Protein AF-A0A535P7L7-F1 (afdb_monomer)

Radius of gyration: 12.66 Å; Cα contacts (8 Å, |Δi|>4): 38; chains: 1; bounding box: 28×30×29 Å

Solvent-accessible surface area (backbone atoms only — not comparable to full-atom values): 3388 Å² total; per-residue (Å²): 140,82,91,83,87,89,85,56,65,48,97,90,66,54,74,57,84,49,59,43,68,80,36,82,50,70,97,78,46,91,70,30,25,76,41,58,90,69,60,47,73,70,55,48,58,63,72,78,110

Sequence (49 aa):
MRLTTTTNISVDGVMQGLGGPDEDRSGGFERGGWAIPLVDAETGDYLNH

Structure (mmCIF, N/CA/C/O backbone):
data_AF-A0A535P7L7-F1
#
_entry.id   AF-A0A535P7L7-F1
#
loop_
_atom_site.group_PDB
_atom_site.id
_atom_site.type_symbol
_atom_site.label_atom_id
_atom_site.label_alt_id
_atom_site.label_comp_id
_atom_site.label_asym_id
_atom_site.label_entity_id
_atom_site.label_seq_id
_atom_site.pdbx_PDB_ins_code
_atom_site.Cartn_x
_atom_site.Cartn_y
_atom_site.Cartn_z
_atom_site.occupancy
_atom_site.B_iso_or_equiv
_atom_site.auth_seq_id
_atom_site.auth_comp_id
_atom_site.auth_asym_id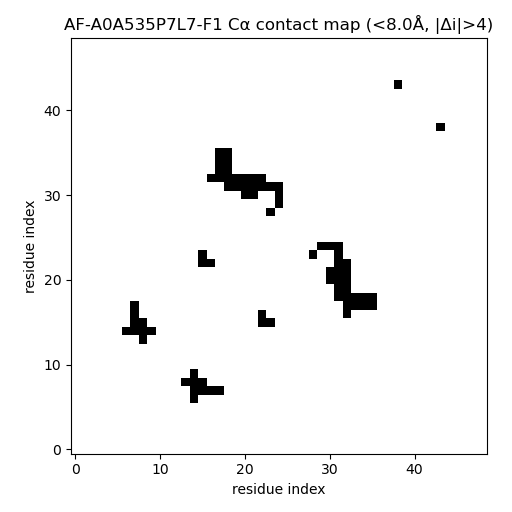
_atom_site.auth_atom_id
_atom_si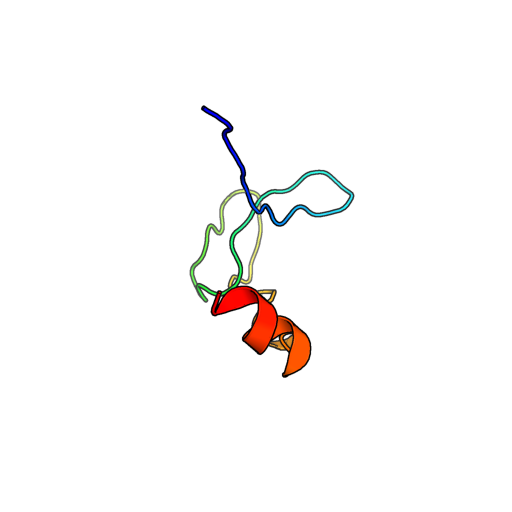te.pdbx_PDB_model_num
ATOM 1 N N . MET A 1 1 ? -23.140 -5.225 17.587 1.00 81.62 1 MET A N 1
ATOM 2 C CA . MET A 1 1 ? -22.559 -5.127 16.227 1.00 81.62 1 MET A CA 1
ATOM 3 C C . MET A 1 1 ? -21.061 -4.910 16.351 1.00 81.62 1 MET A C 1
ATOM 5 O O . MET A 1 1 ? -20.659 -4.206 17.269 1.00 81.62 1 MET A O 1
ATOM 9 N N . ARG A 1 2 ? -20.259 -5.515 15.468 1.00 88.44 2 ARG A N 1
ATOM 10 C CA . ARG A 1 2 ? -18.804 -5.318 15.385 1.00 88.44 2 ARG A CA 1
ATOM 11 C C . ARG A 1 2 ? -18.466 -4.841 13.975 1.00 88.44 2 ARG A C 1
ATOM 13 O O . ARG A 1 2 ? -18.910 -5.463 13.018 1.00 88.44 2 ARG A O 1
ATOM 20 N N . LEU A 1 3 ? -17.712 -3.750 13.878 1.00 89.50 3 LEU A N 1
ATOM 21 C CA . LEU A 1 3 ? -17.151 -3.258 12.624 1.00 89.50 3 LEU A CA 1
ATOM 22 C C . LEU A 1 3 ? -15.753 -3.862 12.448 1.00 89.50 3 LEU A C 1
ATOM 24 O O . LEU A 1 3 ? -14.946 -3.814 13.377 1.00 89.50 3 LEU A O 1
ATOM 28 N N . THR A 1 4 ? -15.488 -4.429 11.275 1.00 91.25 4 THR A N 1
ATOM 29 C CA . THR A 1 4 ? -14.194 -5.014 10.901 1.00 91.25 4 THR A CA 1
ATOM 30 C C . THR A 1 4 ? -13.776 -4.419 9.560 1.00 91.25 4 THR A C 1
ATOM 32 O O . THR A 1 4 ? -14.628 -4.222 8.698 1.00 91.25 4 THR A O 1
ATOM 35 N N . THR A 1 5 ? -12.488 -4.117 9.401 1.00 87.00 5 THR A N 1
ATOM 36 C CA . THR A 1 5 ? -11.900 -3.595 8.161 1.00 87.00 5 THR A CA 1
ATOM 37 C C . THR A 1 5 ? -10.588 -4.316 7.862 1.00 87.00 5 THR A C 1
ATOM 39 O O . THR A 1 5 ? -9.910 -4.758 8.793 1.00 87.00 5 THR A O 1
ATOM 42 N N . THR A 1 6 ? -10.236 -4.388 6.582 1.00 81.31 6 THR A N 1
ATOM 43 C CA . THR A 1 6 ? -8.940 -4.855 6.082 1.00 81.31 6 THR A CA 1
ATOM 44 C C . THR A 1 6 ? -8.309 -3.691 5.328 1.00 81.31 6 THR A C 1
ATOM 46 O O . THR A 1 6 ? -8.911 -3.155 4.400 1.00 81.31 6 THR A O 1
ATOM 49 N N . THR A 1 7 ? -7.121 -3.260 5.747 1.00 84.00 7 THR A N 1
ATOM 50 C CA . THR A 1 7 ? -6.445 -2.070 5.209 1.00 84.00 7 THR A CA 1
ATOM 51 C C . THR A 1 7 ? -5.014 -2.394 4.825 1.00 84.00 7 THR A C 1
ATOM 53 O O . THR A 1 7 ? -4.318 -3.064 5.586 1.00 84.00 7 THR A O 1
ATOM 56 N N . ASN A 1 8 ? -4.560 -1.841 3.703 1.00 79.69 8 ASN A N 1
ATOM 57 C CA . ASN A 1 8 ? -3.166 -1.894 3.277 1.00 79.69 8 ASN A CA 1
ATOM 58 C C . ASN A 1 8 ? -2.532 -0.525 3.524 1.00 79.69 8 ASN A C 1
ATOM 60 O O .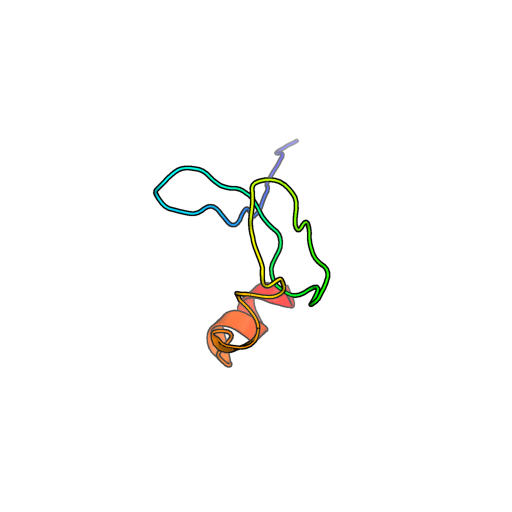 ASN A 1 8 ? -3.066 0.496 3.089 1.00 79.69 8 ASN A O 1
ATOM 64 N N . ILE A 1 9 ? -1.426 -0.508 4.264 1.00 84.00 9 ILE A N 1
ATOM 65 C CA . ILE A 1 9 ? -0.716 0.716 4.627 1.00 84.00 9 ILE A CA 1
ATOM 66 C C . ILE A 1 9 ? 0.789 0.467 4.574 1.00 84.00 9 ILE A C 1
ATOM 68 O O . ILE A 1 9 ? 1.268 -0.584 5.004 1.00 84.00 9 ILE A O 1
ATOM 72 N N . SER A 1 10 ? 1.534 1.423 4.033 1.00 77.75 10 SER A N 1
ATOM 73 C CA . SER A 1 10 ? 2.994 1.399 4.082 1.00 77.75 10 SER A CA 1
ATOM 74 C C . SER A 1 10 ? 3.512 1.759 5.483 1.00 77.75 10 SER A C 1
ATOM 76 O O . SER A 1 10 ? 2.791 2.314 6.314 1.00 77.75 10 SER A O 1
ATOM 78 N N . VAL A 1 11 ? 4.787 1.467 5.766 1.00 84.38 11 VAL A N 1
ATOM 79 C CA . VAL A 1 11 ? 5.410 1.769 7.074 1.00 84.38 11 VAL A CA 1
ATOM 80 C C . VAL A 1 11 ? 5.431 3.276 7.371 1.00 84.38 11 VAL A C 1
ATOM 82 O O . VAL A 1 11 ? 5.335 3.676 8.528 1.00 84.38 11 VAL A O 1
ATOM 85 N N . ASP A 1 12 ? 5.517 4.112 6.337 1.00 84.12 12 ASP A N 1
ATOM 86 C CA . ASP A 1 12 ? 5.442 5.574 6.415 1.00 84.12 12 ASP A CA 1
ATOM 87 C C . ASP A 1 12 ? 4.001 6.126 6.398 1.00 84.12 12 ASP A C 1
ATOM 89 O O . ASP A 1 12 ? 3.808 7.339 6.451 1.00 84.12 12 ASP A O 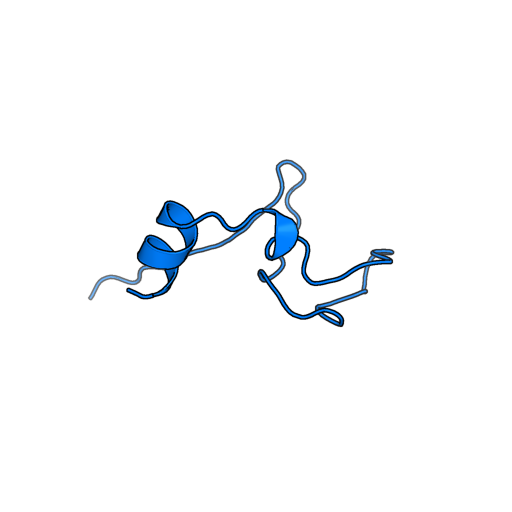1
ATOM 93 N N . GLY A 1 13 ? 2.984 5.257 6.409 1.00 85.19 13 GLY A N 1
ATOM 94 C CA . GLY A 1 13 ? 1.594 5.633 6.673 1.00 85.19 13 GLY A CA 1
ATOM 95 C C . GLY A 1 13 ? 0.738 5.946 5.443 1.00 85.19 13 GLY A C 1
ATOM 96 O O . GLY A 1 13 ? -0.358 6.488 5.594 1.00 85.19 13 GLY A O 1
ATOM 97 N N . VAL A 1 14 ? 1.192 5.612 4.234 1.00 79.56 14 VAL A N 1
ATOM 98 C CA . VAL A 1 14 ? 0.422 5.815 3.000 1.00 79.56 14 VAL A CA 1
ATOM 99 C C . VAL A 1 14 ? -0.607 4.698 2.840 1.00 79.56 14 VAL A C 1
ATOM 101 O O . VAL A 1 14 ? -0.260 3.517 2.843 1.00 79.56 14 VAL A O 1
ATOM 104 N N . MET A 1 15 ? -1.878 5.073 2.680 1.00 82.88 15 MET A N 1
ATOM 105 C CA . MET A 1 15 ? -2.971 4.154 2.354 1.00 82.88 15 MET A CA 1
ATOM 106 C C . MET A 1 15 ? -3.266 4.193 0.856 1.00 82.88 15 MET A C 1
ATOM 108 O O . MET A 1 15 ? -3.600 5.249 0.324 1.00 82.88 15 MET A O 1
ATOM 112 N N . GLN A 1 16 ? -3.197 3.033 0.205 1.00 77.38 16 GLN A N 1
ATOM 113 C CA . GLN A 1 16 ? -3.618 2.815 -1.182 1.00 77.38 16 GLN A CA 1
ATOM 114 C C . GLN A 1 16 ? -4.354 1.475 -1.284 1.00 77.38 16 GLN A C 1
ATOM 116 O O . GLN A 1 16 ? -4.186 0.604 -0.424 1.00 77.38 16 GLN A O 1
ATOM 121 N N . GLY A 1 17 ? -5.167 1.280 -2.321 1.00 78.06 17 GLY A N 1
ATOM 122 C CA . GLY A 1 17 ? -5.601 -0.067 -2.670 1.00 78.06 17 GLY A CA 1
ATOM 123 C C . GLY A 1 17 ? -4.508 -0.828 -3.422 1.00 78.06 17 GLY A C 1
ATOM 124 O O . GLY A 1 17 ? -3.322 -0.484 -3.387 1.00 78.06 17 GLY A O 1
ATOM 125 N N . LEU A 1 18 ? -4.904 -1.964 -3.985 1.00 77.44 18 LEU A N 1
ATOM 126 C CA . LEU A 1 18 ? -3.980 -3.049 -4.311 1.00 77.44 18 LEU A CA 1
ATOM 127 C C . LEU A 1 18 ? -3.551 -3.072 -5.784 1.00 77.44 18 LEU A C 1
ATOM 129 O O . LEU A 1 18 ? 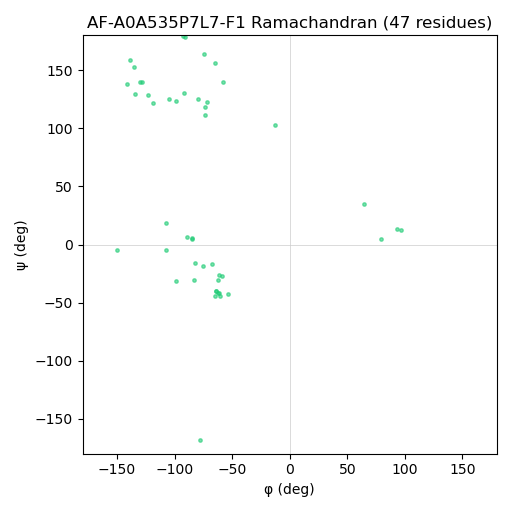-2.453 -3.531 -6.097 1.00 77.44 18 LEU A O 1
ATOM 133 N N . GLY A 1 19 ? -4.407 -2.649 -6.714 1.00 79.06 19 GLY A N 1
ATOM 134 C CA . GLY A 1 19 ? -4.335 -3.215 -8.063 1.00 79.06 19 GLY A CA 1
ATOM 135 C C . GLY A 1 19 ? -4.752 -2.345 -9.229 1.00 79.06 19 GLY A C 1
ATOM 136 O O . GLY A 1 19 ? -4.574 -2.778 -10.366 1.00 79.06 19 GLY A O 1
ATOM 137 N N . GLY A 1 20 ? -5.263 -1.135 -9.005 1.00 84.25 20 GLY A N 1
ATOM 138 C CA . GLY A 1 20 ? -5.575 -0.267 -10.137 1.00 84.25 20 GLY A CA 1
ATOM 139 C C . GLY A 1 20 ? -4.276 0.242 -10.775 1.00 84.25 20 GLY A C 1
ATOM 140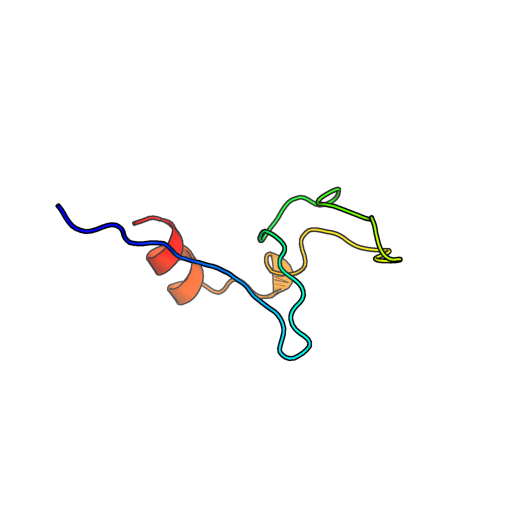 O O . GLY A 1 20 ? -3.500 0.898 -10.086 1.00 84.25 20 GLY A O 1
ATOM 141 N N . PRO A 1 21 ? -4.002 0.019 -12.074 1.00 78.75 21 PRO A N 1
ATOM 142 C CA . PRO A 1 21 ? -2.790 0.558 -12.711 1.00 78.75 21 PRO A CA 1
ATOM 143 C C . PRO A 1 21 ? -2.749 2.100 -12.696 1.00 78.75 21 PRO A C 1
ATOM 145 O O . PRO A 1 21 ? -1.674 2.707 -12.698 1.00 78.75 21 PRO A O 1
ATOM 148 N N . ASP A 1 22 ? -3.928 2.722 -12.641 1.00 80.81 22 ASP A N 1
ATOM 149 C CA . ASP A 1 22 ? -4.152 4.160 -12.467 1.00 80.81 22 ASP A CA 1
ATOM 150 C C . ASP A 1 22 ? -4.693 4.507 -11.066 1.00 80.81 22 ASP A C 1
ATOM 152 O O . ASP A 1 22 ? -5.272 5.575 -10.872 1.00 80.81 22 ASP A O 1
ATOM 156 N N . GLU A 1 23 ? -4.545 3.601 -10.096 1.00 80.31 23 GLU A N 1
ATOM 157 C CA . GLU A 1 23 ? -4.884 3.874 -8.700 1.00 80.31 23 GLU A CA 1
ATOM 158 C C . GLU A 1 23 ? -4.091 5.074 -8.178 1.00 80.31 23 GLU A C 1
ATOM 160 O O . GLU A 1 23 ? -2.929 5.251 -8.541 1.00 80.31 23 GLU A O 1
ATOM 165 N N . ASP A 1 24 ? -4.781 5.905 -7.392 1.00 75.38 24 ASP A N 1
ATOM 166 C CA . ASP A 1 24 ? -4.394 7.233 -6.910 1.00 75.38 24 ASP A CA 1
ATOM 167 C C . ASP A 1 24 ? -2.909 7.607 -7.096 1.00 75.38 24 ASP A C 1
ATOM 169 O O . ASP A 1 24 ? -2.030 7.205 -6.335 1.00 75.38 24 ASP A O 1
ATOM 173 N N . ARG A 1 25 ? -2.644 8.437 -8.111 1.00 76.00 25 ARG A N 1
ATOM 174 C C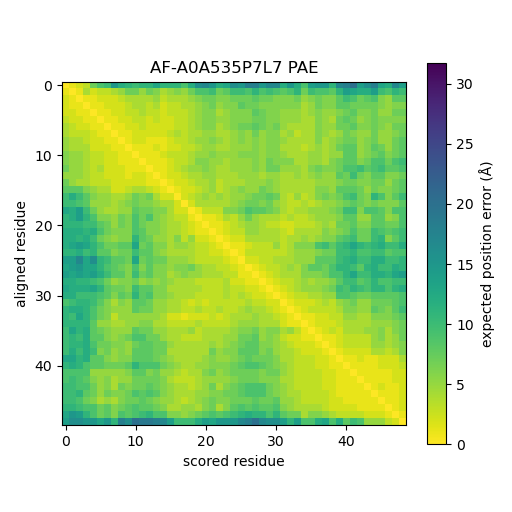A . ARG A 1 25 ? -1.310 8.978 -8.420 1.00 76.00 25 ARG A CA 1
ATOM 175 C C . ARG A 1 25 ? -0.998 10.292 -7.699 1.00 76.00 25 ARG A C 1
ATOM 177 O O . ARG A 1 25 ? 0.005 10.946 -8.001 1.00 76.00 25 ARG A O 1
ATOM 184 N N . SER A 1 26 ? -1.866 10.744 -6.796 1.00 76.94 26 SER A N 1
ATOM 185 C CA . SER A 1 26 ? -1.600 11.949 -6.010 1.00 76.94 26 SER A CA 1
ATOM 186 C C . SER A 1 26 ? -0.386 11.743 -5.088 1.00 76.94 26 SER A C 1
ATOM 188 O O . SER A 1 26 ? 0.009 10.622 -4.794 1.00 76.94 26 SER A O 1
ATOM 190 N N . GLY A 1 27 ? 0.290 12.821 -4.682 1.00 75.62 27 GLY A N 1
ATOM 191 C CA . GLY A 1 27 ? 1.467 12.722 -3.801 1.00 75.62 27 GLY A CA 1
ATOM 192 C C . GLY A 1 27 ? 2.789 12.326 -4.480 1.00 75.62 27 GLY A C 1
ATOM 193 O O . GLY A 1 27 ? 3.796 12.204 -3.791 1.00 75.62 27 GLY A O 1
ATOM 194 N N . GLY A 1 28 ? 2.821 12.194 -5.813 1.00 77.81 28 GLY A N 1
ATOM 195 C CA . GLY A 1 28 ? 4.052 11.947 -6.578 1.00 77.81 28 GLY A CA 1
ATOM 196 C C . GLY A 1 28 ? 4.315 10.479 -6.929 1.00 77.81 28 GLY A C 1
ATOM 197 O O . GLY A 1 28 ? 5.416 10.154 -7.369 1.00 77.81 28 GLY A O 1
ATOM 198 N N . PHE A 1 29 ? 3.327 9.593 -6.766 1.00 76.81 29 PHE A N 1
ATOM 199 C CA . PHE A 1 29 ? 3.429 8.202 -7.209 1.00 76.81 29 PHE A CA 1
ATOM 200 C C . PHE A 1 29 ? 3.316 8.095 -8.735 1.00 76.81 29 PHE A C 1
ATOM 202 O O . PHE A 1 29 ? 2.292 8.421 -9.332 1.00 76.81 29 PHE A O 1
ATOM 209 N N . GLU A 1 30 ? 4.366 7.589 -9.383 1.00 78.38 30 GLU A N 1
ATOM 210 C 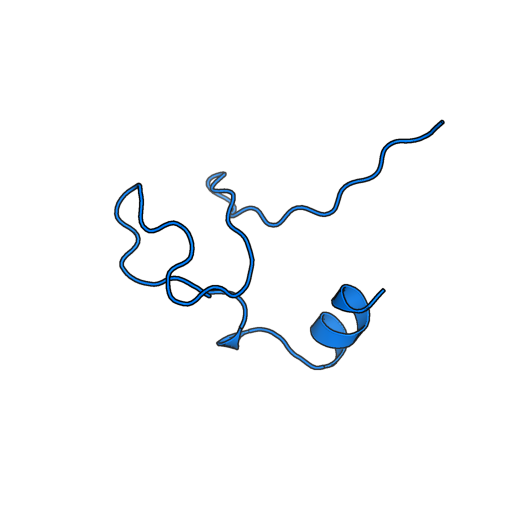CA . GLU A 1 30 ? 4.384 7.396 -10.841 1.00 78.38 30 GLU A CA 1
ATOM 211 C C . GLU A 1 30 ? 3.695 6.095 -11.293 1.00 78.38 30 GLU A C 1
ATOM 213 O O . GLU A 1 30 ? 3.394 5.930 -12.476 1.00 78.38 30 GLU A O 1
ATOM 218 N N . ARG A 1 31 ? 3.453 5.147 -10.375 1.00 74.31 31 ARG A N 1
ATOM 219 C CA . ARG A 1 31 ? 2.927 3.804 -10.674 1.00 74.31 31 ARG A CA 1
ATOM 220 C C . ARG A 1 31 ? 1.812 3.436 -9.697 1.00 74.31 31 ARG A C 1
ATOM 222 O O . ARG A 1 31 ? 2.020 3.539 -8.494 1.00 74.31 31 ARG A O 1
ATOM 229 N N . GLY A 1 32 ? 0.673 2.984 -10.223 1.00 79.56 32 GLY A N 1
ATOM 230 C CA . GLY A 1 32 ? -0.389 2.340 -9.443 1.00 79.56 32 GLY A CA 1
ATOM 231 C C . GLY A 1 32 ? -0.223 0.817 -9.413 1.00 79.56 32 GLY A C 1
ATOM 232 O O . GLY A 1 32 ? 0.693 0.268 -10.031 1.00 79.56 32 GLY A O 1
ATOM 233 N N . GLY A 1 33 ? -1.125 0.127 -8.713 1.00 81.38 33 GLY A N 1
ATOM 234 C CA . GLY A 1 33 ? -1.227 -1.335 -8.751 1.00 81.38 33 GLY A CA 1
ATOM 235 C C . GLY A 1 33 ? -0.007 -2.059 -8.187 1.00 81.38 33 GLY A C 1
ATOM 236 O O . GLY A 1 33 ? 0.380 -3.113 -8.692 1.00 81.38 33 GLY A O 1
ATOM 237 N N . TRP A 1 34 ? 0.615 -1.479 -7.160 1.00 79.69 34 TRP A N 1
ATOM 238 C CA . TRP A 1 34 ? 1.861 -1.966 -6.569 1.00 79.69 34 TRP A CA 1
ATOM 239 C C . TRP A 1 34 ? 1.759 -3.399 -6.027 1.00 79.69 34 TRP A C 1
ATOM 241 O O . TRP A 1 34 ? 2.777 -4.090 -5.983 1.00 79.69 34 TRP A O 1
ATOM 251 N N . ALA A 1 35 ? 0.565 -3.852 -5.621 1.00 79.06 35 ALA A N 1
ATOM 252 C CA . ALA A 1 35 ? 0.405 -5.162 -5.005 1.00 79.06 35 ALA A CA 1
ATOM 253 C C . ALA A 1 35 ? 0.295 -6.282 -6.044 1.00 79.06 35 ALA A C 1
ATOM 255 O O . ALA A 1 35 ? 0.763 -7.377 -5.772 1.00 79.06 35 ALA A O 1
ATOM 256 N N . ILE A 1 36 ? -0.251 -6.030 -7.242 1.00 80.56 36 ILE A N 1
ATOM 257 C CA . ILE A 1 36 ? -0.498 -7.073 -8.262 1.00 80.56 36 ILE A CA 1
ATOM 258 C C . ILE A 1 36 ? 0.758 -7.898 -8.605 1.00 80.56 36 ILE A C 1
ATOM 260 O O . ILE A 1 36 ? 0.643 -9.119 -8.674 1.00 80.56 36 ILE A O 1
ATOM 264 N N . PRO A 1 37 ? 1.963 -7.308 -8.761 1.00 81.25 37 PRO A N 1
ATOM 265 C CA . PRO A 1 37 ? 3.189 -8.083 -8.975 1.00 81.25 37 PRO A CA 1
ATOM 266 C C . PRO A 1 37 ? 3.643 -8.923 -7.770 1.00 81.25 37 PRO A C 1
ATOM 268 O O . PRO A 1 37 ? 4.505 -9.782 -7.929 1.00 81.25 37 PRO A O 1
ATOM 271 N N . LEU A 1 38 ? 3.124 -8.637 -6.575 1.00 80.06 38 LEU A N 1
ATOM 272 C CA . LEU A 1 38 ? 3.493 -9.261 -5.302 1.00 80.06 38 LEU A CA 1
ATOM 273 C C . LEU A 1 38 ? 2.414 -10.219 -4.771 1.00 80.06 38 LEU A C 1
ATOM 275 O O . LEU A 1 38 ? 2.644 -10.868 -3.756 1.00 80.06 38 LEU A O 1
ATOM 279 N N . VAL A 1 39 ? 1.250 -10.309 -5.428 1.00 83.81 39 VAL A N 1
ATOM 280 C CA . VAL A 1 39 ? 0.187 -11.250 -5.051 1.00 83.81 39 VAL A CA 1
ATOM 281 C C . VAL A 1 39 ? 0.607 -12.660 -5.452 1.00 83.81 39 VAL A C 1
ATOM 283 O O . VAL A 1 39 ? 0.669 -12.998 -6.635 1.00 83.81 39 VAL A O 1
ATOM 286 N N . ASP A 1 40 ? 0.872 -13.489 -4.449 1.00 88.19 40 ASP A N 1
ATOM 287 C CA . ASP A 1 40 ? 1.015 -14.931 -4.603 1.00 88.19 40 ASP A CA 1
ATOM 288 C C . ASP A 1 40 ? -0.330 -15.656 -4.411 1.00 88.19 40 ASP A C 1
ATOM 290 O O . ASP A 1 40 ? -1.374 -15.041 -4.176 1.00 88.19 40 ASP A O 1
ATOM 294 N N . ALA A 1 41 ? -0.320 -16.983 -4.568 1.00 89.25 41 ALA A N 1
ATOM 295 C CA . ALA A 1 41 ? -1.532 -17.795 -4.478 1.00 89.25 41 ALA A CA 1
ATOM 296 C C . ALA A 1 41 ? -2.196 -17.707 -3.093 1.00 89.25 41 ALA A C 1
ATOM 298 O O . ALA A 1 41 ? -3.411 -17.568 -3.013 1.00 89.25 41 ALA A O 1
ATOM 299 N N . GLU A 1 42 ? -1.403 -17.727 -2.018 1.00 89.88 42 GLU A N 1
ATOM 300 C CA . GLU A 1 42 ? -1.916 -17.638 -0.647 1.00 89.88 42 GLU A CA 1
ATOM 301 C C . GLU A 1 42 ? -2.581 -16.279 -0.387 1.00 89.88 42 GLU A C 1
ATOM 303 O O . GLU A 1 42 ? -3.694 -16.211 0.138 1.00 89.88 42 GLU A O 1
ATOM 308 N N . THR A 1 43 ? -1.943 -15.191 -0.826 1.00 85.00 43 THR A N 1
ATOM 309 C CA . THR A 1 43 ? -2.505 -13.837 -0.738 1.00 85.00 43 THR A CA 1
ATOM 310 C C . THR A 1 43 ? -3.789 -13.715 -1.558 1.00 85.00 43 THR A C 1
ATOM 312 O O . THR A 1 43 ? -4.765 -13.120 -1.099 1.00 85.00 43 THR A O 1
ATOM 315 N N . GLY A 1 44 ? -3.813 -14.291 -2.763 1.00 84.75 44 GLY A N 1
ATOM 316 C CA . GLY A 1 44 ? -4.999 -14.323 -3.617 1.00 84.75 44 GLY A CA 1
ATOM 317 C C . GLY A 1 44 ? -6.173 -15.055 -2.965 1.00 84.75 44 GLY A C 1
ATOM 318 O O . GLY A 1 44 ? -7.292 -14.544 -2.975 1.00 84.75 44 GLY A O 1
ATOM 319 N N . ASP A 1 45 ? -5.921 -16.210 -2.351 1.00 88.62 45 ASP A N 1
ATOM 320 C CA . ASP A 1 45 ? -6.944 -16.987 -1.645 1.00 88.62 45 ASP A CA 1
ATOM 321 C C . ASP A 1 45 ? -7.505 -16.226 -0.434 1.00 88.62 45 ASP A C 1
ATOM 323 O O . ASP A 1 45 ? -8.718 -16.216 -0.223 1.00 88.62 45 ASP A O 1
ATOM 327 N N . TYR A 1 46 ? -6.654 -15.520 0.319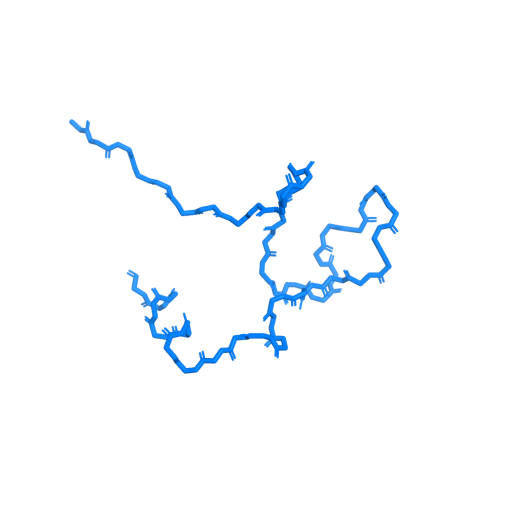 1.00 83.88 46 TYR A N 1
ATOM 328 C CA . TYR A 1 46 ? -7.091 -14.686 1.444 1.00 83.88 46 TYR A CA 1
ATOM 329 C C . TYR A 1 46 ? -7.993 -13.519 1.011 1.00 83.88 46 TYR A C 1
ATOM 331 O O . TYR A 1 46 ? -8.970 -13.213 1.691 1.00 83.88 46 TYR A O 1
ATOM 339 N N . LEU A 1 47 ? -7.683 -12.866 -0.115 1.00 79.56 47 LEU A N 1
ATOM 340 C CA . LEU A 1 47 ? -8.436 -11.707 -0.616 1.00 79.56 47 LEU A CA 1
ATOM 341 C C . LEU A 1 47 ? -9.789 -12.066 -1.254 1.00 79.56 47 LEU A C 1
ATOM 343 O O . LEU A 1 47 ? -10.637 -11.188 -1.399 1.00 79.56 47 LEU A O 1
ATOM 347 N N . ASN A 1 48 ? -9.996 -13.324 -1.648 1.00 78.12 48 ASN A N 1
ATOM 348 C CA . ASN A 1 48 ? -11.247 -13.803 -2.251 1.00 78.12 48 ASN A CA 1
ATOM 349 C C . ASN A 1 48 ? -12.322 -14.213 -1.218 1.00 78.12 48 ASN A C 1
ATOM 351 O O . ASN A 1 48 ? -13.371 -14.738 -1.608 1.00 78.12 48 ASN A O 1
ATOM 355 N N . HIS A 1 49 ? -12.072 -13.992 0.076 1.00 60.78 49 HIS A N 1
ATOM 356 C CA . HIS A 1 49 ? -12.984 -14.280 1.189 1.00 60.78 49 HIS A CA 1
ATOM 357 C C . HIS A 1 49 ? -13.661 -13.027 1.756 1.00 60.78 49 HIS A C 1
ATOM 359 O O . HIS A 1 49 ? -14.803 -13.185 2.251 1.00 60.78 49 HIS A O 1
#

pLDDT: mean 81.25, std 5.17, range [60.78, 91.25]

Secondary structure (DSSP, 8-state):
--------B-TT--B--S--TTS--GGG-----TTGGG--HHHHHHHT-

Foldseek 3Di:
DDDDDDFDADPVGDGWDAADQPTDCPPPNPGPNVRVVVDDPVNVVVVVD

Mean predicted aligned error: 5.68 Å